Protein AF-A0ABD2FNR4-F1 (afdb_monomer)

Sequence (82 aa):
MMARVGAMVAPMVLLTADYLPWLPGLIYGSAPILSGIAAIFLPETLGSPLPDTIQDVEDRGTGRSSKVSRKETIILQDTQTA

pLDDT: mean 74.02, std 14.51, range [48.12, 95.06]

Foldseek 3Di:
DVVVVVVVVLVVQVVCCVVPVCRSVCCVVVVVVVVVVVCVVVDPPPPDDPPPDPVSVVCVVVPVPDPDVVVVVVVVVVVVVD

Secondary structure (DSSP, 8-state):
-HHHHHHHHHHHHHHHTTT-TTHHHHHHHHHHHHHHHHHHTS---TTPPP--SHHHHHHHHTT-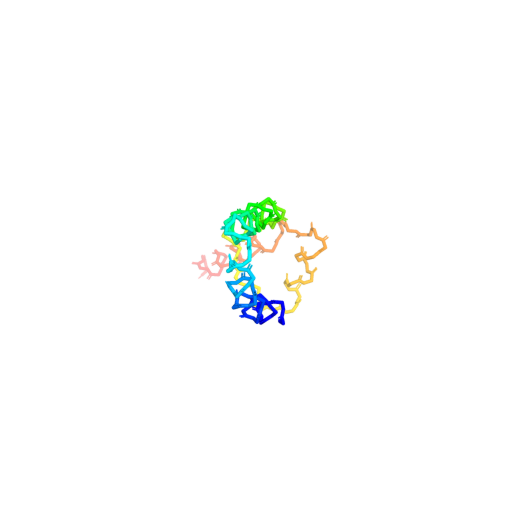TTSHHHHHHHHHHHHH--

Radius of gyration: 22.69 Å; Cα contacts (8 Å, |Δi|>4): 13; chains: 1; bounding box: 31×23×75 Å

Mean predicted aligned error: 13.56 Å

Solvent-accessible surface area (backbone atoms only — not comparable to full-atom values): 5098 Å² total; per-residue (Å²): 113,70,70,58,54,53,63,62,46,51,60,55,44,56,64,50,24,82,82,39,74,66,53,44,58,51,50,70,54,46,51,56,53,55,49,50,60,54,48,69,72,48,74,85,72,79,86,64,75,78,68,90,43,76,68,52,55,52,41,60,77,67,74,63,82,80,58,62,75,62,48,56,60,48,53,58,51,59,65,71,74,107

Structure (mmCIF, N/CA/C/O backbone):
data_AF-A0ABD2FNR4-F1
#
_entry.id   AF-A0ABD2FNR4-F1
#
loop_
_atom_site.group_PDB
_atom_site.id
_atom_site.type_symbol
_atom_site.label_atom_id
_atom_site.label_alt_id
_atom_site.label_comp_id
_atom_site.label_asym_id
_atom_site.label_entity_id
_atom_site.label_seq_id
_atom_site.pdbx_PDB_ins_code
_atom_site.Cartn_x
_atom_site.Cartn_y
_atom_site.Cartn_z
_atom_site.occupancy
_atom_site.B_iso_or_equiv
_atom_site.auth_seq_id
_atom_site.auth_comp_id
_atom_site.auth_asym_id
_atom_site.auth_atom_id
_atom_site.pdbx_PDB_model_num
ATOM 1 N N . MET A 1 1 ? -2.669 -14.454 1.852 1.00 78.12 1 MET A N 1
ATOM 2 C CA . MET A 1 1 ? -2.618 -14.763 0.402 1.00 78.12 1 MET A CA 1
ATOM 3 C C . MET A 1 1 ? -2.486 -13.510 -0.458 1.00 78.12 1 MET A C 1
ATOM 5 O O . MET A 1 1 ? -1.581 -13.479 -1.279 1.00 78.12 1 MET A O 1
ATOM 9 N N . MET A 1 2 ? -3.271 -12.451 -0.217 1.00 85.62 2 MET A N 1
ATOM 10 C CA . MET A 1 2 ? -3.209 -11.199 -0.999 1.00 85.62 2 MET A CA 1
ATOM 11 C C . MET A 1 2 ? -1.816 -10.545 -1.084 1.00 85.62 2 MET A C 1
ATOM 13 O O . MET A 1 2 ? -1.408 -10.128 -2.162 1.00 85.62 2 MET A O 1
ATOM 17 N N . ALA A 1 3 ? -1.032 -10.546 0.001 1.00 86.62 3 ALA A N 1
ATOM 18 C CA . ALA A 1 3 ? 0.336 -10.007 -0.020 1.00 86.62 3 ALA A CA 1
ATOM 19 C C . ALA A 1 3 ? 1.260 -10.709 -1.040 1.00 86.62 3 ALA A C 1
ATOM 21 O O . ALA A 1 3 ? 2.126 -10.075 -1.637 1.00 86.62 3 ALA A O 1
ATOM 2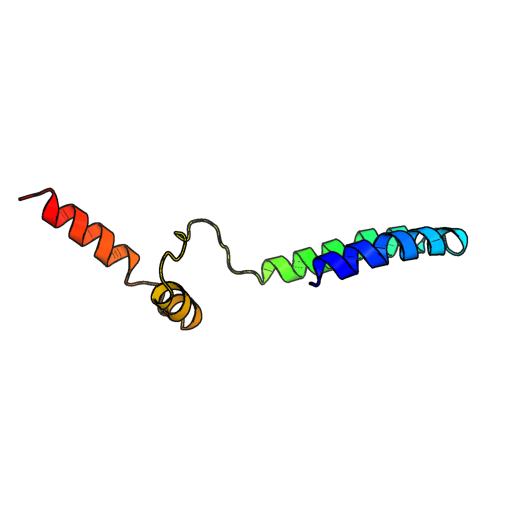2 N N . ARG A 1 4 ? 1.056 -12.013 -1.284 1.00 93.12 4 ARG A N 1
ATOM 23 C CA . ARG A 1 4 ? 1.855 -12.773 -2.258 1.00 93.12 4 ARG A CA 1
ATOM 24 C C . ARG A 1 4 ? 1.516 -12.393 -3.695 1.00 93.12 4 ARG A C 1
ATOM 26 O O . ARG A 1 4 ? 2.413 -12.328 -4.525 1.00 93.12 4 ARG A O 1
ATOM 33 N N . VAL A 1 5 ? 0.244 -12.104 -3.968 1.00 91.19 5 VAL A N 1
ATOM 34 C CA . VAL A 1 5 ? -0.206 -11.639 -5.287 1.00 91.19 5 VAL A CA 1
ATOM 35 C C . VAL A 1 5 ? 0.459 -10.307 -5.623 1.00 91.19 5 VAL A C 1
ATOM 37 O O . VAL A 1 5 ? 1.028 -10.171 -6.700 1.00 91.19 5 VAL A O 1
ATOM 40 N N . GLY A 1 6 ? 0.495 -9.363 -4.677 1.00 88.31 6 GLY A N 1
ATOM 41 C CA . GLY A 1 6 ? 1.200 -8.091 -4.869 1.00 88.31 6 GLY A CA 1
ATOM 42 C C . GLY A 1 6 ? 2.689 -8.274 -5.187 1.00 88.31 6 GLY A C 1
ATOM 43 O O . GLY A 1 6 ? 3.201 -7.658 -6.120 1.00 88.31 6 GLY A O 1
ATOM 44 N N . ALA A 1 7 ? 3.366 -9.182 -4.476 1.00 89.75 7 ALA A N 1
ATOM 45 C CA . ALA A 1 7 ? 4.777 -9.485 -4.720 1.00 89.75 7 ALA A CA 1
ATOM 46 C C . ALA A 1 7 ? 5.039 -10.109 -6.107 1.00 89.75 7 ALA A C 1
ATOM 48 O O . ALA A 1 7 ? 6.072 -9.834 -6.708 1.00 89.75 7 ALA A O 1
ATOM 49 N N . MET A 1 8 ? 4.108 -10.911 -6.635 1.00 92.88 8 MET A N 1
ATOM 50 C CA . MET A 1 8 ? 4.201 -11.479 -7.989 1.00 92.88 8 MET A CA 1
ATOM 51 C C . MET A 1 8 ? 3.907 -10.448 -9.087 1.00 92.88 8 MET A C 1
ATOM 53 O O . MET A 1 8 ? 4.513 -10.493 -10.154 1.00 92.88 8 MET A O 1
ATOM 57 N N . VAL A 1 9 ? 2.987 -9.514 -8.832 1.00 88.94 9 VAL A N 1
ATOM 58 C CA . VAL A 1 9 ? 2.576 -8.484 -9.799 1.00 88.94 9 VAL A CA 1
ATOM 59 C C . VAL A 1 9 ? 3.617 -7.366 -9.919 1.00 88.94 9 VAL A C 1
ATOM 61 O O . VAL A 1 9 ? 3.803 -6.826 -11.007 1.00 88.94 9 VAL A O 1
ATOM 64 N N . ALA A 1 10 ? 4.350 -7.054 -8.847 1.00 88.19 10 ALA A N 1
ATOM 65 C CA . ALA A 1 10 ? 5.387 -6.019 -8.839 1.00 88.19 10 ALA A CA 1
ATOM 66 C C . ALA A 1 10 ? 6.409 -6.121 -10.001 1.00 88.19 10 ALA A C 1
ATOM 68 O O . ALA A 1 10 ? 6.530 -5.158 -10.761 1.00 88.19 10 ALA A O 1
ATOM 69 N N . PRO A 1 11 ? 7.107 -7.255 -10.224 1.00 88.06 11 PRO A N 1
ATOM 70 C CA . PRO A 1 11 ? 8.051 -7.374 -11.337 1.00 88.06 11 PRO A CA 1
ATOM 71 C C . PRO A 1 11 ? 7.371 -7.307 -12.714 1.00 88.06 11 PRO A C 1
ATOM 73 O O . PRO A 1 11 ? 7.961 -6.779 -13.649 1.00 88.06 11 PRO A O 1
ATOM 76 N N . MET A 1 12 ? 6.124 -7.775 -12.853 1.00 86.81 12 MET A N 1
ATOM 77 C CA . MET A 1 12 ? 5.374 -7.680 -14.117 1.00 86.81 12 MET A CA 1
ATOM 78 C C . MET A 1 12 ? 5.060 -6.229 -14.495 1.00 86.81 12 MET A C 1
ATOM 80 O O . MET A 1 12 ? 5.169 -5.851 -15.662 1.00 86.81 12 MET A O 1
ATOM 84 N N . VAL A 1 13 ? 4.724 -5.393 -13.510 1.00 86.19 13 VAL A N 1
ATOM 85 C CA . VAL A 1 13 ? 4.504 -3.954 -13.722 1.00 86.19 13 VAL A CA 1
ATOM 86 C C . VAL A 1 13 ? 5.808 -3.259 -14.122 1.00 86.19 13 VAL A C 1
ATOM 88 O O . VAL A 1 13 ? 5.801 -2.432 -15.030 1.00 86.19 13 VAL A O 1
ATOM 91 N N . LEU A 1 14 ? 6.930 -3.636 -13.502 1.00 85.56 14 LEU A N 1
ATOM 92 C CA . LEU A 1 14 ? 8.265 -3.146 -13.861 1.00 85.56 14 LEU A CA 1
ATOM 93 C C . LEU A 1 14 ? 8.674 -3.527 -15.290 1.00 85.56 14 LEU A C 1
ATOM 95 O O . LEU A 1 14 ? 9.171 -2.675 -16.008 1.00 85.56 14 LEU A O 1
ATOM 99 N N . LEU A 1 15 ? 8.409 -4.755 -15.738 1.00 85.62 15 LEU A N 1
ATOM 100 C CA . LEU A 1 15 ? 8.682 -5.173 -17.123 1.00 85.62 15 LEU A CA 1
ATOM 101 C C . LEU A 1 15 ? 7.795 -4.444 -18.146 1.00 85.62 15 LEU A C 1
ATOM 103 O O . LEU A 1 15 ? 8.189 -4.206 -19.282 1.00 85.62 15 LEU A O 1
ATOM 107 N N . THR A 1 16 ? 6.583 -4.063 -17.745 1.00 80.88 16 THR A N 1
ATOM 108 C CA . THR A 1 16 ? 5.666 -3.292 -18.601 1.00 80.88 16 THR A CA 1
ATOM 109 C C . THR A 1 16 ? 6.084 -1.814 -18.702 1.00 80.88 16 THR A C 1
ATOM 111 O O . THR A 1 16 ? 5.685 -1.118 -19.640 1.00 80.88 16 THR A O 1
ATOM 114 N N . ALA A 1 17 ? 6.935 -1.336 -17.783 1.00 80.94 17 ALA A N 1
ATOM 115 C CA . ALA A 1 17 ? 7.501 0.014 -17.797 1.00 80.94 17 ALA A CA 1
ATOM 116 C C . ALA A 1 17 ? 8.301 0.320 -19.067 1.00 80.94 17 ALA A C 1
ATOM 118 O O . ALA A 1 17 ? 8.317 1.467 -19.507 1.00 80.94 17 ALA A O 1
ATOM 119 N N . ASP A 1 18 ? 8.927 -0.701 -19.659 1.00 79.56 18 ASP A N 1
ATOM 120 C CA . ASP A 1 18 ? 9.767 -0.559 -20.851 1.00 79.56 18 ASP A CA 1
ATOM 121 C C . ASP A 1 18 ? 8.964 -0.099 -22.079 1.00 79.56 18 ASP A C 1
ATOM 123 O O . ASP A 1 18 ? 9.504 0.545 -22.976 1.00 79.56 18 ASP A O 1
ATOM 127 N N . TYR A 1 19 ? 7.656 -0.376 -22.104 1.00 80.19 19 TYR A N 1
ATOM 128 C CA . TYR A 1 19 ? 6.750 0.074 -23.162 1.00 80.19 19 TYR A CA 1
ATOM 129 C C . TYR A 1 19 ? 6.080 1.409 -22.823 1.00 80.19 19 TYR A C 1
ATOM 131 O O . TYR A 1 19 ? 5.892 2.254 -23.697 1.00 80.19 19 TYR A O 1
ATOM 139 N N . LEU A 1 20 ? 5.696 1.602 -21.556 1.00 80.12 20 LEU A N 1
ATOM 140 C CA . LEU A 1 20 ? 5.012 2.801 -21.073 1.00 80.12 20 LEU A CA 1
ATOM 141 C C . LEU A 1 20 ? 5.649 3.278 -19.755 1.00 80.12 20 LEU A C 1
ATOM 143 O O . LEU A 1 20 ? 5.219 2.861 -18.677 1.00 80.12 20 LEU A O 1
ATOM 147 N N . PRO A 1 21 ? 6.616 4.211 -19.803 1.00 78.38 21 PRO A N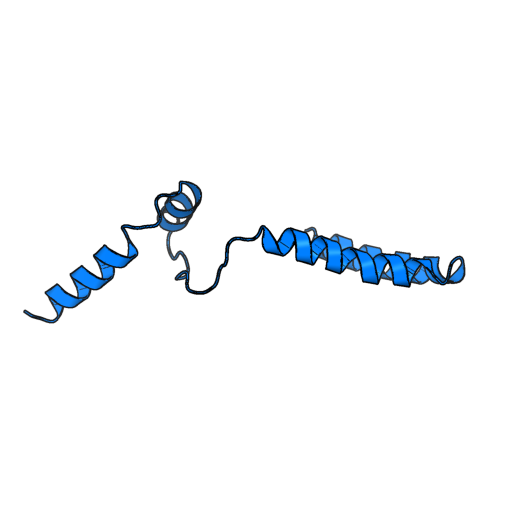 1
ATOM 148 C CA . PRO A 1 21 ? 7.401 4.600 -18.626 1.00 78.38 21 PRO A CA 1
ATOM 149 C C . PRO A 1 21 ? 6.597 5.324 -17.530 1.00 78.38 21 PRO A C 1
ATOM 151 O O . PRO A 1 21 ? 7.026 5.386 -16.381 1.00 78.38 21 PRO A O 1
ATOM 154 N N . TRP A 1 22 ? 5.412 5.852 -17.848 1.00 82.44 22 TRP A N 1
ATOM 155 C CA . TRP A 1 22 ? 4.524 6.525 -16.889 1.00 82.44 22 TRP A CA 1
ATOM 156 C C . TRP A 1 22 ? 3.627 5.561 -16.089 1.00 82.44 22 TRP A C 1
ATOM 158 O O . TRP A 1 22 ? 3.113 5.922 -15.028 1.00 82.44 22 TRP A O 1
ATOM 168 N N . LEU A 1 23 ? 3.450 4.327 -16.572 1.00 84.50 23 LEU A N 1
ATOM 169 C CA . LEU A 1 23 ? 2.514 3.345 -16.017 1.00 84.50 23 LEU A CA 1
ATOM 170 C C . LEU A 1 23 ? 2.895 2.852 -14.607 1.00 84.50 23 LEU A C 1
ATOM 172 O O . LEU A 1 23 ? 2.025 2.835 -13.733 1.00 84.50 23 LEU A O 1
ATOM 176 N N . PRO A 1 24 ? 4.167 2.502 -14.322 1.00 85.19 24 PRO A N 1
ATOM 177 C CA . PRO A 1 24 ? 4.566 2.061 -12.987 1.00 85.19 24 PRO A CA 1
ATOM 178 C C . PRO A 1 24 ? 4.397 3.168 -11.952 1.00 85.19 24 PRO A C 1
ATOM 180 O O . PRO A 1 24 ? 3.904 2.907 -10.861 1.00 85.19 24 PRO A O 1
ATOM 183 N N . GLY A 1 25 ? 4.751 4.411 -12.301 1.00 85.88 25 GLY A N 1
ATOM 184 C CA . GLY A 1 25 ? 4.592 5.561 -11.410 1.00 85.88 25 GLY A CA 1
ATOM 185 C C . GLY A 1 25 ? 3.135 5.773 -11.001 1.00 85.88 25 GLY A C 1
ATOM 186 O O . GLY A 1 25 ? 2.846 5.983 -9.824 1.00 85.88 25 GLY A O 1
ATOM 187 N N . LEU A 1 26 ? 2.204 5.629 -11.949 1.00 89.56 26 LEU A N 1
ATOM 188 C CA . LEU A 1 26 ? 0.773 5.716 -11.668 1.00 89.56 26 LEU A CA 1
ATOM 189 C C . LEU A 1 26 ? 0.297 4.574 -10.757 1.00 89.56 26 LEU A C 1
ATOM 191 O O . LEU A 1 26 ? -0.444 4.823 -9.809 1.00 89.56 26 LEU A O 1
ATOM 195 N N . ILE A 1 27 ? 0.722 3.333 -11.008 1.00 90.44 27 ILE A N 1
ATOM 196 C CA . ILE A 1 27 ? 0.291 2.154 -10.237 1.00 90.44 27 ILE A CA 1
ATOM 197 C C . ILE A 1 27 ? 0.861 2.191 -8.816 1.00 90.44 27 ILE A C 1
ATOM 199 O O . ILE A 1 27 ? 0.108 2.085 -7.849 1.00 90.44 27 ILE A O 1
ATOM 203 N N . TYR A 1 28 ? 2.171 2.396 -8.672 1.00 89.12 28 TYR A N 1
ATOM 204 C CA . TYR A 1 28 ? 2.826 2.474 -7.366 1.00 89.12 28 TYR A CA 1
ATOM 205 C C . TYR A 1 28 ? 2.432 3.724 -6.577 1.00 89.12 28 TYR A C 1
ATOM 207 O O . TYR A 1 28 ? 2.472 3.686 -5.353 1.00 89.12 28 TYR A O 1
ATOM 215 N N . GLY A 1 29 ? 2.029 4.808 -7.244 1.00 92.00 29 GLY A N 1
ATOM 216 C CA . GLY A 1 29 ? 1.503 6.002 -6.584 1.00 92.00 29 GLY A CA 1
ATOM 217 C C . GLY A 1 29 ? 0.044 5.853 -6.144 1.00 92.00 29 GLY A C 1
ATOM 218 O O . GLY A 1 29 ? -0.295 6.180 -5.012 1.00 92.00 29 GLY A O 1
ATOM 219 N N . SER A 1 30 ? -0.830 5.334 -7.010 1.00 93.81 30 SER A N 1
ATOM 220 C CA . SER A 1 30 ? -2.274 5.248 -6.732 1.00 93.81 30 SER A CA 1
ATOM 221 C C . SER A 1 30 ? -2.660 4.086 -5.814 1.00 93.81 30 SER A C 1
ATOM 223 O O . SER A 1 30 ? -3.536 4.252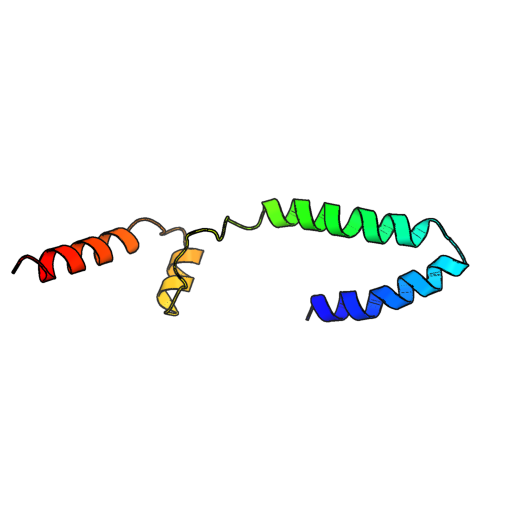 -4.963 1.00 93.81 30 SER A O 1
ATOM 225 N N . ALA A 1 31 ? -1.997 2.931 -5.922 1.00 92.19 31 ALA A N 1
ATOM 226 C CA . ALA A 1 31 ? -2.288 1.759 -5.098 1.00 92.19 31 ALA A CA 1
ATOM 227 C C . ALA A 1 31 ? -2.199 2.023 -3.576 1.00 92.19 31 ALA A C 1
ATOM 229 O O . ALA A 1 31 ? -3.158 1.696 -2.871 1.00 92.19 31 ALA A O 1
ATOM 230 N N . PRO A 1 32 ? -1.124 2.633 -3.031 1.00 91.50 32 PRO A N 1
ATOM 231 C CA . PRO A 1 32 ? -1.048 2.934 -1.604 1.00 91.50 32 PRO A CA 1
ATOM 232 C C . PRO A 1 32 ? -2.010 4.046 -1.179 1.00 91.50 32 PRO A C 1
ATOM 234 O O . PRO A 1 32 ? -2.484 4.003 -0.051 1.00 91.50 32 PRO A O 1
ATOM 237 N N . ILE A 1 33 ? -2.355 5.000 -2.053 1.00 95.06 33 ILE A N 1
ATOM 238 C CA . ILE A 1 33 ? -3.364 6.029 -1.743 1.00 95.06 33 ILE A CA 1
ATOM 239 C C . ILE A 1 33 ? -4.724 5.367 -1.511 1.00 95.06 33 ILE A C 1
ATOM 241 O O . ILE A 1 33 ? -5.353 5.589 -0.479 1.00 95.06 33 ILE A O 1
ATOM 245 N N . LEU A 1 34 ? -5.150 4.497 -2.432 1.00 93.88 34 LEU A N 1
ATOM 246 C CA . LEU A 1 34 ? -6.389 3.730 -2.283 1.00 93.88 34 LEU A CA 1
ATOM 247 C C . LEU A 1 34 ? -6.341 2.823 -1.047 1.00 93.88 34 LEU A C 1
ATOM 249 O O . LEU A 1 34 ? -7.311 2.754 -0.295 1.00 93.88 34 LEU A O 1
ATOM 253 N N . SER A 1 35 ? -5.199 2.177 -0.799 1.00 91.62 35 SER A N 1
ATOM 254 C CA . SER A 1 35 ? -4.991 1.367 0.403 1.00 91.62 35 SER A CA 1
ATOM 255 C C . SER A 1 35 ? -5.068 2.195 1.685 1.00 91.62 35 SER A C 1
ATOM 257 O O . SER A 1 35 ? -5.603 1.713 2.675 1.00 91.62 35 SER A O 1
ATOM 259 N N . GLY A 1 36 ? -4.539 3.417 1.690 1.00 92.50 36 GLY A N 1
ATOM 260 C CA . GLY A 1 36 ? -4.586 4.327 2.832 1.00 92.50 36 GLY A CA 1
ATOM 261 C C . GLY A 1 36 ? -6.009 4.788 3.125 1.00 92.50 36 GLY A C 1
ATOM 262 O O . GLY A 1 36 ? -6.429 4.772 4.276 1.00 92.50 36 GLY A O 1
ATOM 263 N N . ILE A 1 37 ? -6.788 5.097 2.084 1.00 93.50 37 ILE A N 1
ATOM 264 C CA . ILE A 1 37 ? -8.219 5.406 2.224 1.00 93.50 37 ILE A CA 1
ATOM 265 C C . ILE A 1 37 ? -8.967 4.202 2.807 1.00 93.50 37 ILE A C 1
ATOM 267 O O . ILE A 1 37 ? -9.752 4.356 3.738 1.00 93.50 37 ILE A O 1
ATOM 271 N N . ALA A 1 38 ? -8.690 2.992 2.315 1.00 89.00 38 ALA A N 1
ATOM 272 C CA . ALA A 1 38 ? -9.262 1.771 2.876 1.00 89.00 38 ALA A CA 1
ATOM 273 C C . ALA A 1 38 ? -8.802 1.516 4.325 1.00 89.00 38 ALA A C 1
ATOM 275 O O . ALA A 1 38 ? -9.568 0.987 5.123 1.00 89.00 38 ALA A O 1
ATOM 276 N N . ALA A 1 39 ? -7.585 1.921 4.692 1.00 88.62 39 ALA A N 1
ATOM 277 C CA . ALA A 1 39 ? -7.069 1.800 6.052 1.00 88.62 39 ALA A CA 1
ATOM 278 C C . ALA A 1 39 ? -7.744 2.765 7.040 1.00 88.62 39 ALA A C 1
ATOM 280 O O . ALA A 1 39 ? -7.792 2.455 8.222 1.00 88.62 39 ALA A O 1
ATO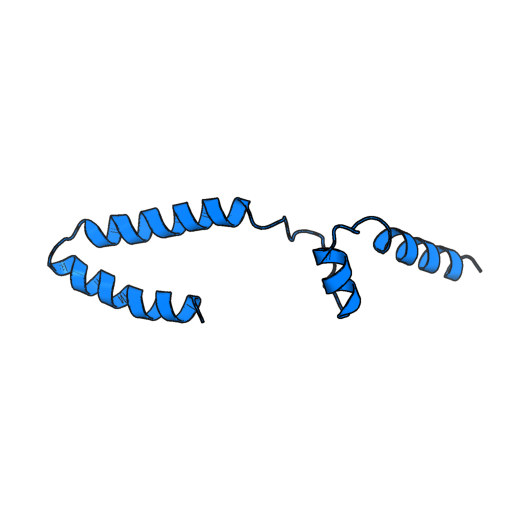M 281 N N . ILE A 1 40 ? -8.340 3.875 6.587 1.00 85.38 40 ILE A N 1
ATOM 282 C CA . ILE A 1 40 ? -9.209 4.707 7.444 1.00 85.38 40 ILE A CA 1
ATOM 283 C C . ILE A 1 40 ? -10.447 3.913 7.890 1.00 85.38 40 ILE A C 1
ATOM 285 O O . ILE A 1 40 ? -10.996 4.158 8.960 1.00 85.38 40 ILE A O 1
ATOM 289 N N . PHE A 1 41 ? -10.883 2.937 7.088 1.00 80.75 41 PHE A N 1
ATOM 290 C CA . PHE A 1 41 ? -11.975 2.039 7.454 1.00 80.75 41 PHE A CA 1
ATOM 291 C C . PHE A 1 41 ? -11.546 0.949 8.449 1.00 80.75 41 PHE A C 1
ATOM 293 O O . PHE A 1 41 ? -12.402 0.265 9.013 1.00 80.75 41 PHE A O 1
ATOM 300 N N . LEU A 1 42 ? -10.241 0.763 8.683 1.00 80.81 42 LEU A N 1
ATOM 301 C CA . LEU A 1 42 ? -9.793 -0.115 9.754 1.00 80.81 42 LEU A CA 1
ATOM 302 C C . LEU A 1 42 ? -10.090 0.573 11.095 1.00 80.81 42 LEU A C 1
ATOM 304 O O . LEU A 1 42 ? -9.626 1.692 11.314 1.00 80.81 42 LEU A O 1
ATOM 308 N N . PRO A 1 43 ? -10.848 -0.074 12.000 1.00 66.50 43 PRO A N 1
ATOM 309 C CA . PRO A 1 43 ? -11.075 0.469 13.331 1.00 66.50 43 PRO A CA 1
ATOM 310 C C . PRO A 1 43 ? -9.721 0.645 14.017 1.00 66.50 43 PRO A C 1
ATOM 312 O O . PRO A 1 43 ? -8.861 -0.232 13.906 1.00 66.50 43 PRO A O 1
ATOM 315 N N . GLU A 1 44 ? -9.519 1.770 14.704 1.00 66.75 44 GLU A N 1
ATOM 316 C CA . GLU A 1 44 ? -8.270 2.025 15.419 1.00 66.75 44 GLU A CA 1
ATOM 317 C C . GLU A 1 44 ? -7.937 0.843 16.344 1.00 66.75 44 GLU A C 1
ATOM 319 O O . GLU A 1 44 ? -8.641 0.557 17.311 1.00 66.75 44 GLU A O 1
ATOM 324 N N . THR A 1 45 ? -6.851 0.131 16.036 1.00 69.06 45 THR A N 1
ATOM 325 C CA . THR A 1 45 ? -6.364 -1.017 16.820 1.00 69.06 45 THR A CA 1
ATOM 326 C C . THR A 1 45 ? -5.469 -0.586 17.987 1.00 69.06 45 THR A C 1
ATOM 328 O O . THR A 1 45 ? -4.824 -1.421 18.621 1.00 69.06 45 THR A O 1
ATOM 331 N N . LEU A 1 46 ? -5.367 0.718 18.250 1.00 55.91 46 LEU A N 1
ATOM 332 C CA . LEU A 1 46 ? -4.413 1.304 19.186 1.00 55.91 46 LEU A CA 1
ATOM 333 C C . LEU A 1 46 ? -5.027 1.326 20.597 1.00 55.91 46 LEU A C 1
ATOM 335 O O . LEU A 1 46 ? -6.014 2.008 20.843 1.00 55.91 46 LEU A O 1
ATOM 339 N N . GLY A 1 47 ? -4.467 0.537 21.522 1.00 56.69 47 GLY A N 1
ATOM 340 C CA . GLY A 1 47 ? -4.934 0.446 22.917 1.00 56.69 47 GLY A CA 1
ATOM 341 C C . GLY A 1 47 ? -5.934 -0.678 23.214 1.00 56.69 47 GLY A C 1
ATOM 342 O O . GLY A 1 47 ? -6.386 -0.804 24.351 1.00 56.69 47 GLY A O 1
ATOM 343 N N . SER A 1 48 ? -6.265 -1.523 22.234 1.00 58.75 48 SER A N 1
ATOM 344 C CA . SER A 1 48 ? -7.043 -2.735 22.494 1.00 58.75 48 SER A CA 1
ATOM 345 C C . SER A 1 48 ? -6.111 -3.834 23.031 1.00 58.75 48 SER A C 1
ATOM 347 O O . SER A 1 48 ? -5.157 -4.180 22.326 1.00 58.75 48 SER A O 1
ATOM 349 N N . PRO A 1 49 ? -6.332 -4.381 24.247 1.00 58.75 49 PRO A N 1
ATOM 350 C CA . PRO A 1 49 ? -5.563 -5.530 24.728 1.00 58.75 49 PRO A CA 1
ATOM 351 C C . PRO A 1 49 ? -5.684 -6.676 23.718 1.00 58.75 49 PRO A C 1
ATOM 353 O O . PRO A 1 49 ? -6.694 -6.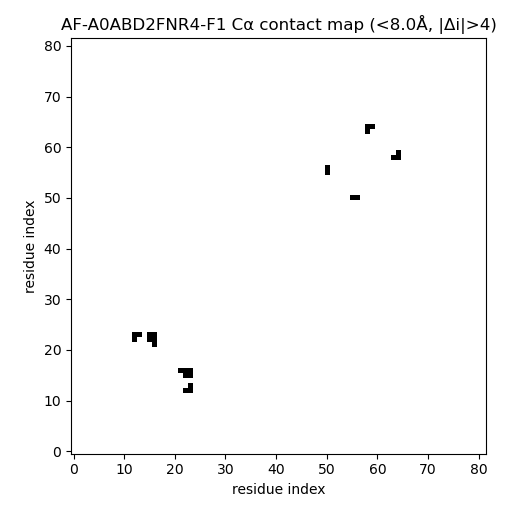778 23.014 1.00 58.75 49 PRO A O 1
ATOM 356 N N . LEU A 1 50 ? -4.654 -7.510 23.580 1.00 59.69 50 LEU A N 1
ATOM 357 C CA . LEU A 1 50 ? -4.740 -8.669 22.693 1.00 59.69 50 LEU A CA 1
ATOM 358 C C . LEU A 1 50 ? -5.915 -9.548 23.162 1.00 59.69 50 LEU A C 1
ATOM 360 O O . LEU A 1 50 ? -6.021 -9.820 24.354 1.00 59.69 50 LEU A O 1
ATOM 364 N N . PRO A 1 51 ? -6.842 -9.942 22.274 1.00 58.91 51 PRO A N 1
ATOM 365 C CA . PRO A 1 51 ? -7.897 -10.865 22.648 1.00 58.91 51 PRO A CA 1
ATOM 366 C C . PRO A 1 51 ? -7.262 -12.237 22.893 1.00 58.91 51 PRO A C 1
ATOM 368 O O . PRO A 1 51 ? -6.990 -12.982 21.954 1.00 58.91 51 PRO A O 1
ATOM 371 N N . ASP A 1 52 ? -7.004 -12.560 24.157 1.00 59.81 52 ASP A N 1
ATOM 372 C CA . ASP A 1 52 ? -6.362 -13.814 24.569 1.00 59.81 52 ASP A CA 1
ATOM 373 C C . ASP A 1 52 ? -7.319 -15.025 24.527 1.00 59.81 52 ASP A C 1
ATOM 375 O O . ASP A 1 52 ? -6.919 -16.163 24.775 1.00 59.81 52 ASP A O 1
ATOM 379 N N . THR A 1 53 ? -8.604 -14.820 24.206 1.00 70.12 53 THR A N 1
ATOM 380 C CA . THR A 1 53 ? -9.619 -15.883 24.180 1.00 70.12 53 THR A CA 1
ATOM 381 C C . THR A 1 53 ? -10.626 -15.720 23.042 1.00 70.12 53 THR A C 1
ATOM 383 O O . THR A 1 53 ? -10.990 -14.610 22.658 1.00 70.12 53 THR A O 1
ATOM 386 N N . ILE A 1 54 ? -11.123 -16.852 22.525 1.00 70.62 54 ILE A N 1
ATOM 387 C CA . ILE A 1 54 ? -12.086 -16.909 21.410 1.00 70.62 54 ILE A CA 1
ATOM 388 C C . ILE A 1 54 ? -13.401 -16.167 21.729 1.00 70.62 54 ILE A C 1
ATOM 390 O O . ILE A 1 54 ? -14.016 -15.583 20.846 1.00 70.62 54 ILE A O 1
ATOM 394 N N . GLN A 1 55 ? -13.816 -16.109 22.995 1.00 62.94 55 GLN A N 1
ATOM 395 C CA . GLN A 1 55 ? -14.992 -15.323 23.392 1.00 62.94 55 GLN A CA 1
ATOM 396 C C . GLN A 1 55 ? -14.762 -13.805 23.279 1.00 62.94 55 GLN A C 1
ATOM 398 O O . GLN A 1 55 ? -15.690 -13.079 22.936 1.00 62.94 55 GLN A O 1
ATOM 403 N N . ASP A 1 56 ? -13.534 -13.319 23.494 1.00 63.44 56 ASP A N 1
ATOM 404 C CA . ASP A 1 56 ? -13.219 -11.885 23.423 1.00 63.44 56 ASP A CA 1
ATOM 405 C C . ASP A 1 56 ? -13.192 -11.375 21.971 1.00 63.44 56 ASP A C 1
ATOM 407 O O . ASP A 1 56 ? -13.565 -10.234 21.702 1.00 63.44 56 ASP A O 1
ATOM 411 N N . VAL A 1 57 ? -12.840 -12.230 20.998 1.00 68.19 57 VAL A N 1
ATOM 412 C CA . VAL A 1 57 ? -12.979 -11.886 19.568 1.00 68.19 57 VAL A CA 1
ATOM 413 C C . VAL A 1 57 ? -14.443 -11.855 19.110 1.00 68.19 57 VAL A C 1
ATOM 415 O O . VAL A 1 57 ? -14.794 -11.031 18.264 1.00 68.19 57 VAL A O 1
ATOM 418 N N . GLU A 1 58 ? -15.309 -12.693 19.686 1.00 69.00 58 GLU A N 1
ATOM 419 C CA . GLU A 1 58 ? -16.732 -12.769 19.326 1.00 69.00 58 GLU A CA 1
ATOM 420 C C . GLU A 1 58 ? -17.550 -11.600 19.920 1.00 69.00 58 GLU A C 1
ATOM 422 O O . GLU A 1 58 ? -18.384 -11.002 19.232 1.00 69.00 58 GLU A O 1
ATOM 427 N N . ASP A 1 59 ? -17.242 -11.166 21.149 1.00 64.44 59 ASP A N 1
ATOM 428 C CA . ASP A 1 59 ? -17.833 -9.956 21.750 1.00 64.44 59 ASP A CA 1
ATOM 429 C C . ASP A 1 59 ? -17.376 -8.653 21.045 1.00 64.44 59 ASP A C 1
ATOM 431 O O . ASP A 1 59 ? -18.141 -7.683 20.955 1.00 64.44 59 ASP A O 1
ATOM 435 N N . ARG A 1 60 ? -16.159 -8.619 20.472 1.00 64.19 60 ARG A N 1
ATOM 436 C CA . ARG A 1 60 ? -15.668 -7.487 19.652 1.00 64.19 60 ARG A CA 1
ATOM 437 C C . ARG A 1 60 ? -16.413 -7.347 18.325 1.00 64.19 60 ARG A C 1
ATOM 439 O O . ARG A 1 60 ? -16.696 -6.225 17.910 1.00 64.19 60 ARG A O 1
ATOM 446 N N . GLY A 1 61 ? -16.755 -8.461 17.674 1.00 62.66 61 GLY A N 1
ATOM 447 C CA . GLY A 1 61 ? -17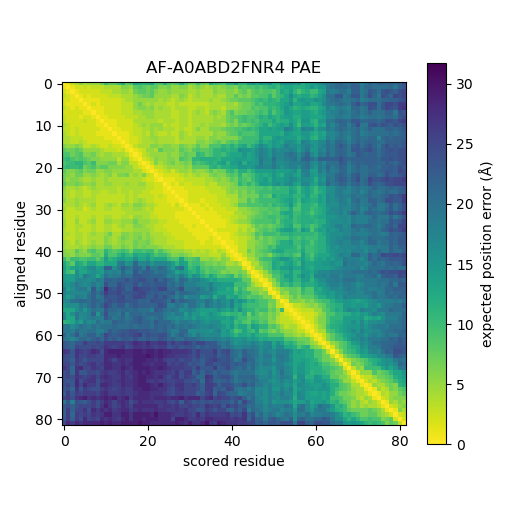.513 -8.462 16.417 1.00 62.66 61 GLY A CA 1
ATOM 448 C C . GLY A 1 61 ? -18.981 -8.046 16.574 1.00 62.66 61 GLY A C 1
ATOM 449 O O . GLY A 1 61 ? -19.599 -7.589 15.616 1.00 62.66 61 GLY A O 1
ATOM 450 N N . THR A 1 62 ? -19.534 -8.163 17.784 1.00 59.25 62 THR A N 1
ATOM 451 C CA . THR A 1 62 ? -20.963 -7.944 18.079 1.00 59.25 62 THR A CA 1
ATOM 452 C C . THR A 1 62 ? -21.275 -6.599 18.753 1.00 59.25 62 THR A C 1
ATOM 454 O O . THR A 1 62 ? -22.414 -6.346 19.142 1.00 59.25 62 THR A O 1
ATOM 457 N N . GLY A 1 63 ? -20.301 -5.684 18.853 1.00 53.50 63 GLY A N 1
ATOM 458 C CA . GLY A 1 63 ? -20.530 -4.310 19.327 1.00 53.50 63 GLY A CA 1
ATOM 459 C C . GLY A 1 63 ? -20.745 -4.179 20.840 1.00 53.50 63 GLY A C 1
ATOM 460 O O . GLY A 1 63 ? -21.226 -3.148 21.311 1.00 53.50 63 GLY A O 1
ATOM 461 N N . ARG A 1 64 ? -20.362 -5.186 21.635 1.00 51.56 64 ARG A N 1
ATOM 462 C CA . ARG A 1 64 ? -20.518 -5.187 23.101 1.00 51.56 64 ARG A CA 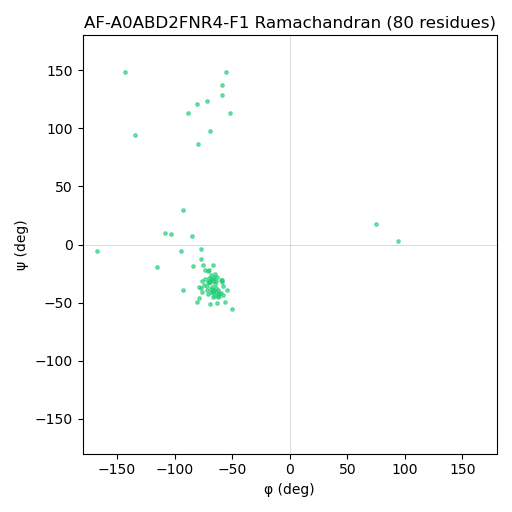1
ATOM 463 C C . ARG A 1 64 ? -19.278 -4.667 23.839 1.00 51.56 64 ARG A C 1
ATOM 465 O O . ARG A 1 64 ? -19.007 -5.029 24.982 1.00 51.56 64 ARG A O 1
ATOM 472 N N . SER A 1 65 ? -18.523 -3.771 23.209 1.00 52.72 65 SER A N 1
ATOM 473 C CA . SER A 1 65 ? -17.314 -3.176 23.786 1.00 52.72 65 SER A CA 1
ATOM 474 C C . SER A 1 65 ? -17.674 -2.055 24.766 1.00 52.72 65 SER A C 1
ATOM 476 O O . SER A 1 65 ? -17.820 -0.897 24.392 1.00 52.72 65 SER A O 1
ATOM 478 N N . SER A 1 66 ? -17.921 -2.395 26.031 1.00 51.47 66 SER A N 1
ATOM 479 C CA . SER A 1 66 ? -17.900 -1.406 27.134 1.00 51.47 66 SER A CA 1
ATOM 480 C C . SER A 1 66 ? -17.912 -1.996 28.549 1.00 51.47 66 SER A C 1
ATOM 482 O O . SER A 1 66 ? -17.777 -1.237 29.508 1.00 51.47 66 SER A O 1
ATOM 484 N N . LYS A 1 67 ? -18.058 -3.318 28.741 1.00 50.00 67 LYS A N 1
ATOM 485 C CA . LYS A 1 67 ? -18.249 -3.880 30.099 1.00 50.00 67 LYS A CA 1
ATOM 486 C C . LYS A 1 67 ? -17.141 -4.797 30.623 1.00 50.00 67 LYS A C 1
ATOM 488 O O . LYS A 1 67 ? -17.060 -4.956 31.838 1.00 50.00 67 LYS A O 1
ATOM 493 N N . VAL A 1 68 ? -16.289 -5.363 29.765 1.00 54.12 68 VAL A N 1
ATOM 494 C CA . VAL A 1 68 ? -15.304 -6.380 30.191 1.00 54.12 68 VAL A CA 1
ATOM 495 C C . VAL A 1 68 ? -14.062 -5.749 30.832 1.00 54.12 68 VAL A C 1
ATOM 497 O O . VAL A 1 68 ? -13.763 -6.066 31.979 1.00 54.12 68 VAL A O 1
ATOM 500 N N . SER A 1 69 ? -13.436 -4.750 30.195 1.00 55.53 69 SER A N 1
ATOM 501 C CA . SER A 1 69 ? -12.255 -4.061 30.760 1.00 55.53 69 SER A CA 1
ATOM 502 C C . SER A 1 69 ? -12.531 -3.423 32.132 1.00 55.53 69 SER A C 1
ATOM 504 O O . SER A 1 69 ? -11.701 -3.491 33.033 1.00 55.53 69 SER A O 1
ATOM 506 N N . ARG A 1 70 ? -13.743 -2.893 32.353 1.00 57.09 70 ARG A N 1
ATOM 507 C CA . ARG A 1 70 ? -14.120 -2.326 33.655 1.00 57.09 70 ARG A CA 1
ATOM 508 C C . ARG A 1 70 ? -14.285 -3.385 34.747 1.00 57.09 70 ARG A C 1
ATOM 510 O O . ARG A 1 70 ? -14.014 -3.078 35.900 1.00 57.09 70 ARG A O 1
ATOM 517 N N . LYS A 1 71 ? -14.722 -4.606 34.421 1.00 55.06 71 LYS A N 1
ATOM 518 C CA . LYS A 1 71 ? -14.888 -5.669 35.424 1.00 55.06 71 LYS A CA 1
ATOM 519 C C . LYS A 1 71 ? -13.548 -6.211 35.912 1.00 55.06 71 LYS A C 1
ATOM 521 O O . LYS A 1 71 ? -13.406 -6.423 37.109 1.00 55.06 71 LYS A O 1
ATOM 526 N N . GLU A 1 72 ? -12.568 -6.373 35.029 1.00 60.62 72 GLU A N 1
ATOM 527 C CA . GLU A 1 72 ? -11.260 -6.921 35.409 1.00 60.62 72 GLU A CA 1
ATOM 528 C C . GLU A 1 72 ? -10.469 -5.957 36.311 1.00 60.62 72 GLU A C 1
ATOM 530 O O . GLU A 1 72 ? -9.946 -6.361 37.347 1.00 60.62 72 GLU A O 1
ATOM 535 N N . THR A 1 73 ? -10.496 -4.651 36.018 1.00 59.53 73 THR A N 1
ATOM 536 C CA . THR A 1 73 ? -9.865 -3.630 36.877 1.00 59.53 73 THR A CA 1
ATOM 537 C C . THR A 1 73 ? -10.532 -3.493 38.254 1.00 59.53 73 THR A C 1
ATOM 539 O O . THR A 1 73 ? -9.865 -3.110 39.214 1.00 59.53 73 THR A O 1
ATOM 542 N N . ILE A 1 74 ? -11.831 -3.804 38.374 1.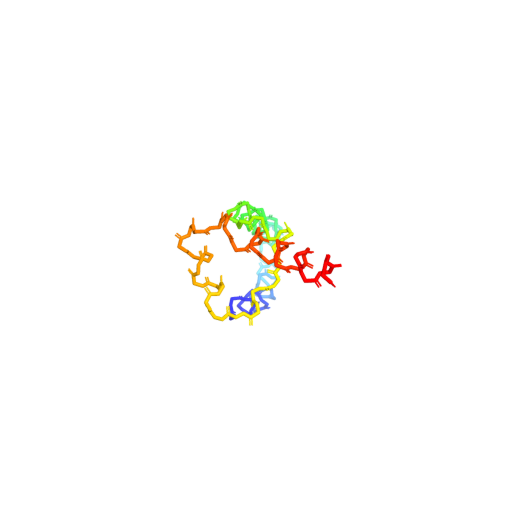00 60.56 74 ILE A N 1
ATOM 543 C CA . ILE A 1 74 ? -12.551 -3.793 39.661 1.00 60.56 74 ILE A CA 1
ATOM 544 C C . ILE A 1 74 ? -12.188 -5.030 40.500 1.00 60.56 74 ILE A C 1
ATOM 546 O O . ILE A 1 74 ? -11.954 -4.897 41.695 1.00 60.56 74 ILE A O 1
ATOM 550 N N . ILE A 1 75 ? -12.064 -6.214 39.887 1.00 64.12 75 ILE A N 1
ATOM 551 C CA . ILE A 1 75 ? -11.732 -7.464 40.601 1.00 64.12 75 ILE A CA 1
ATOM 552 C C . ILE A 1 75 ? -10.294 -7.442 41.150 1.00 64.12 75 ILE A C 1
ATOM 554 O O . ILE A 1 75 ? -10.044 -7.925 42.256 1.00 64.12 75 ILE A O 1
ATOM 558 N N . LEU A 1 76 ? -9.352 -6.841 40.413 1.00 64.31 76 LEU A N 1
ATOM 559 C CA . LEU A 1 76 ? -7.968 -6.691 40.878 1.00 64.31 76 LEU A CA 1
ATOM 560 C C . LEU A 1 76 ? -7.840 -5.694 42.042 1.00 64.31 76 LEU A C 1
ATOM 562 O O . LEU A 1 76 ? -7.002 -5.896 42.917 1.00 64.31 76 LEU A O 1
ATOM 566 N N . GLN A 1 77 ? -8.685 -4.657 42.089 1.00 63.31 77 GLN A N 1
ATOM 567 C CA . GLN A 1 77 ? -8.730 -3.724 43.222 1.00 63.31 77 GLN A CA 1
ATOM 568 C C . GLN A 1 77 ? -9.334 -4.365 44.476 1.00 63.31 77 GLN A C 1
ATOM 570 O O . GLN A 1 77 ? -8.774 -4.214 45.557 1.00 63.31 77 GLN A O 1
ATOM 575 N N . ASP A 1 78 ? -10.415 -5.136 44.350 1.00 60.50 78 ASP A N 1
ATOM 576 C CA . ASP A 1 78 ? -11.040 -5.810 45.500 1.00 60.50 78 ASP A CA 1
ATOM 577 C C . ASP A 1 78 ? -10.100 -6.854 46.136 1.00 60.50 78 ASP A C 1
ATOM 579 O O . ASP A 1 78 ? -9.986 -6.948 47.354 1.00 60.50 78 ASP A O 1
ATOM 583 N N . THR A 1 79 ? -9.328 -7.571 45.312 1.00 66.56 79 THR A N 1
ATOM 584 C CA . THR A 1 79 ? -8.393 -8.612 45.784 1.00 66.56 79 THR A CA 1
ATOM 585 C C . THR A 1 79 ? -7.141 -8.041 46.467 1.00 66.56 79 THR A C 1
ATOM 587 O O . THR A 1 79 ? -6.499 -8.737 47.245 1.00 66.56 79 THR A O 1
ATOM 590 N N . GLN A 1 80 ? -6.773 -6.785 46.193 1.00 58.78 80 GLN A N 1
ATOM 591 C CA . GLN A 1 80 ? -5.597 -6.137 46.790 1.00 58.78 80 GLN A CA 1
ATOM 592 C C . GLN A 1 80 ? -5.931 -5.318 48.052 1.00 58.78 80 GLN A C 1
ATOM 594 O O . GLN A 1 80 ? -5.019 -4.831 48.717 1.00 58.78 80 GLN A O 1
ATOM 599 N N . THR A 1 81 ? -7.218 -5.182 48.398 1.00 53.75 81 THR A N 1
ATOM 600 C CA . THR A 1 81 ? -7.678 -4.408 49.568 1.00 53.75 81 THR A CA 1
ATOM 601 C C . THR A 1 81 ? -8.193 -5.288 50.721 1.00 53.75 81 THR A C 1
ATOM 603 O O . THR A 1 81 ? -8.759 -4.760 51.679 1.00 53.75 81 THR A O 1
ATOM 606 N N . ALA A 1 82 ? -7.988 -6.609 50.650 1.00 48.12 82 ALA A N 1
ATOM 607 C CA . ALA A 1 82 ? -8.335 -7.581 51.692 1.00 48.12 82 ALA A CA 1
ATOM 608 C C . ALA A 1 82 ? -7.088 -8.172 52.366 1.00 48.12 82 ALA A C 1
ATOM 610 O O . ALA A 1 82 ? -6.092 -8.424 51.650 1.00 48.12 82 ALA A O 1
#

Organism: Pagothenia borchgrevinki (NCBI:txid8213)